Protein AF-K0Q3I9-F1 (afdb_monomer_lite)

InterPro domains:
  IPR005180 Domain of unknown function DUF302 [PF03625] (5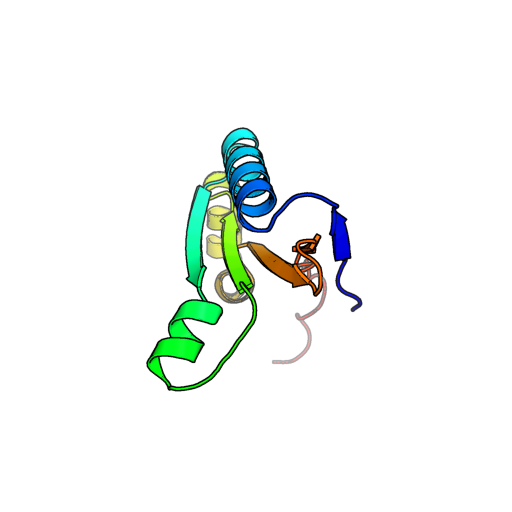-87)
  IPR005180 Domain of unknown function DUF302 [cd14797] (4-88)
  IPR035923 TT1751-like domain superfamily [G3DSA:3.30.310.70] (3-101)
  IPR035923 TT1751-like domain superfamily [SSF103247] (4-91)

Sequence (106 aa):
MKPIEHRTTHTFDESLEAIKTAILKAGMAIFAEIDHAEAAREHGLSMLQTRVLVYGNPDVGTPVMVETPLAALDLPLRMLVRELPGDRSVCSRSVQETKEKVCSTV

Secondary structure (DSSP, 8-state):
---EEEEESS-HHHHHHHHHHHHHHTT-EEEEEEEHHHHHHHTT----SEEEEEEE-HHHHHHHHHH-GGGGGTPSEEEEEEEETTTEEEEEE----------S--

pLDDT: mean 82.15, std 19.62, range [27.55, 97.62]

Foldseek 3Di:
DDWDKDKDLAFLVVVVVVVVVVCVVVVKDFPDKDFPQVVQVVVVHHDFTKIKTAMGHCVPQVVVCVVPVCVVVQDDWIWMWGDDPPRIIMITTDPGDPPPDDPDDD

Radius of gyration: 16.06 Å; chains: 1; bounding box: 46×28×39 Å

Organism: NCBI:txid1211777

Structure (mmCIF, N/CA/C/O backbone):
data_AF-K0Q3I9-F1
#
_entry.id   AF-K0Q3I9-F1
#
loop_
_atom_site.group_PDB
_atom_site.id
_atom_site.type_symbol
_atom_site.label_atom_id
_atom_site.label_alt_id
_atom_site.label_comp_id
_atom_site.label_asym_id
_atom_site.label_entity_id
_atom_site.label_seq_id
_atom_site.pdbx_PDB_ins_code
_atom_site.Cartn_x
_atom_site.Cartn_y
_atom_site.Cartn_z
_atom_site.occupancy
_atom_site.B_iso_or_equiv
_atom_site.auth_seq_id
_atom_site.auth_comp_id
_atom_site.auth_asym_id
_atom_site.auth_atom_id
_atom_site.pdbx_PDB_model_num
ATOM 1 N N . MET A 1 1 ? -14.206 13.782 -5.751 1.00 49.34 1 MET A N 1
ATOM 2 C CA . MET A 1 1 ? -13.068 14.236 -4.920 1.00 49.34 1 MET A CA 1
ATOM 3 C C . MET A 1 1 ? -11.775 13.980 -5.696 1.00 49.34 1 MET A C 1
ATOM 5 O O . MET A 1 1 ? -11.711 12.964 -6.378 1.00 49.34 1 MET A O 1
ATOM 9 N N . LYS A 1 2 ? -10.799 14.899 -5.695 1.00 55.84 2 LYS A N 1
ATOM 10 C CA . LYS A 1 2 ? -9.557 14.751 -6.481 1.00 55.84 2 LYS A CA 1
ATOM 11 C C . LYS A 1 2 ? -8.518 13.983 -5.647 1.00 55.84 2 LYS A C 1
ATOM 13 O O . LYS A 1 2 ? -8.286 14.396 -4.512 1.00 55.84 2 LYS A O 1
ATOM 18 N N . PRO A 1 3 ? -7.904 12.903 -6.162 1.00 66.31 3 PRO A N 1
ATOM 19 C CA . PRO A 1 3 ? -6.816 12.232 -5.461 1.00 66.31 3 PRO A CA 1
ATOM 20 C C . PRO A 1 3 ? -5.679 13.219 -5.185 1.00 66.31 3 PRO A C 1
ATOM 22 O O . PRO A 1 3 ? -5.357 14.053 -6.037 1.00 66.31 3 PRO A O 1
ATOM 25 N N . ILE A 1 4 ? -5.062 13.121 -4.007 1.00 76.00 4 ILE A N 1
ATOM 26 C CA . ILE A 1 4 ? -3.807 13.826 -3.742 1.00 76.00 4 ILE A CA 1
ATOM 27 C C . ILE A 1 4 ? -2.697 12.970 -4.345 1.00 76.00 4 ILE A C 1
ATOM 29 O O . ILE A 1 4 ? -2.345 11.934 -3.782 1.00 76.00 4 ILE A O 1
ATOM 33 N N . GLU A 1 5 ? -2.178 13.397 -5.494 1.00 81.38 5 GLU A N 1
ATOM 34 C CA . GLU A 1 5 ? -1.018 12.781 -6.137 1.00 81.38 5 GLU A CA 1
ATOM 35 C C . GLU A 1 5 ? 0.268 13.481 -5.688 1.00 81.38 5 GLU A C 1
ATOM 37 O O . GLU A 1 5 ? 0.398 14.701 -5.803 1.00 81.38 5 GLU A O 1
ATOM 42 N N . HIS A 1 6 ? 1.246 12.703 -5.235 1.00 81.44 6 HIS A N 1
ATOM 43 C CA . HIS A 1 6 ? 2.610 13.160 -5.010 1.00 81.44 6 HIS A CA 1
ATOM 44 C C . HIS A 1 6 ? 3.534 12.494 -6.031 1.00 81.44 6 HIS A C 1
ATOM 46 O O . HIS A 1 6 ? 3.619 11.266 -6.090 1.00 81.44 6 HIS A O 1
ATOM 52 N N . ARG A 1 7 ? 4.202 13.300 -6.862 1.00 83.88 7 ARG A N 1
ATOM 53 C CA . ARG A 1 7 ? 5.149 12.813 -7.874 1.00 83.88 7 ARG A CA 1
ATOM 54 C C . ARG A 1 7 ? 6.561 12.859 -7.322 1.00 83.88 7 ARG A C 1
ATOM 56 O O . ARG A 1 7 ? 6.948 13.861 -6.729 1.00 83.88 7 ARG A O 1
ATOM 63 N N . THR A 1 8 ? 7.329 11.817 -7.591 1.00 79.88 8 THR A N 1
ATOM 64 C CA . THR A 1 8 ? 8.698 11.659 -7.102 1.00 79.88 8 THR A CA 1
ATOM 65 C C . THR A 1 8 ? 9.625 11.247 -8.256 1.00 79.88 8 THR A C 1
ATOM 67 O O . THR A 1 8 ? 9.167 10.815 -9.318 1.00 79.88 8 THR A O 1
ATOM 70 N N . THR A 1 9 ? 10.926 11.493 -8.091 1.00 83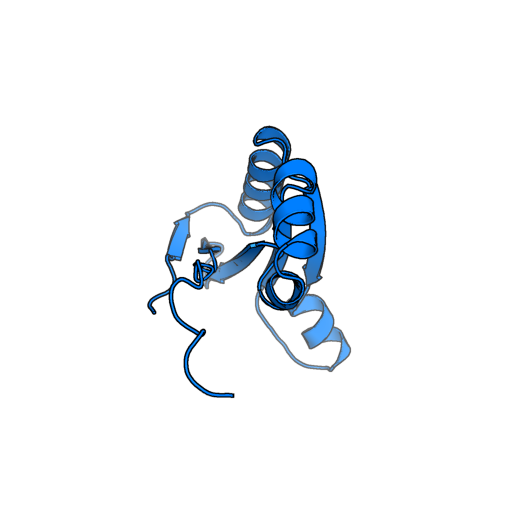.06 9 THR A N 1
ATOM 71 C CA . THR A 1 9 ? 11.992 11.035 -9.000 1.00 83.06 9 THR A CA 1
ATOM 72 C C . THR A 1 9 ? 12.585 9.691 -8.586 1.00 83.06 9 THR A C 1
ATOM 74 O O . THR A 1 9 ? 13.438 9.180 -9.297 1.00 83.06 9 THR A O 1
ATOM 77 N N . HIS A 1 10 ? 12.166 9.149 -7.443 1.00 81.31 10 HIS A N 1
ATOM 78 C CA . HIS A 1 10 ? 12.526 7.808 -7.002 1.00 81.31 10 HIS A CA 1
ATOM 79 C C . HIS A 1 10 ? 11.937 6.752 -7.929 1.00 81.31 10 HIS A C 1
ATOM 81 O O . HIS A 1 10 ? 10.843 6.936 -8.483 1.00 81.31 10 HIS A O 1
ATOM 87 N N . THR A 1 11 ? 12.637 5.625 -8.019 1.00 90.00 11 THR A N 1
ATOM 88 C CA . THR A 1 11 ? 12.120 4.441 -8.705 1.00 90.00 11 THR A CA 1
ATOM 89 C C . THR A 1 11 ? 10.885 3.908 -7.978 1.00 90.00 11 THR A C 1
ATOM 91 O O . THR A 1 11 ? 10.566 4.302 -6.845 1.00 90.00 11 THR A O 1
ATOM 94 N N . PHE A 1 12 ? 10.155 3.008 -8.633 1.00 89.94 12 PHE A N 1
ATOM 95 C CA . PHE A 1 12 ? 8.999 2.359 -8.027 1.00 89.94 12 PHE A CA 1
ATOM 96 C C . PHE A 1 12 ? 9.361 1.658 -6.707 1.00 89.94 12 PHE A C 1
ATOM 98 O O . PHE A 1 12 ? 8.731 1.937 -5.686 1.00 89.94 12 PHE A O 1
ATOM 105 N N . ASP A 1 13 ? 10.410 0.831 -6.709 1.00 91.12 13 ASP A N 1
ATOM 106 C CA . ASP A 1 13 ? 10.828 0.047 -5.540 1.00 91.12 13 ASP A CA 1
ATOM 107 C C . ASP A 1 13 ? 11.307 0.937 -4.386 1.00 91.12 13 ASP A C 1
ATOM 109 O O . ASP A 1 13 ? 10.898 0.746 -3.241 1.00 91.12 13 ASP A O 1
ATOM 113 N N . GLU A 1 14 ? 12.099 1.974 -4.682 1.00 89.88 14 GLU A N 1
ATOM 114 C CA . GLU A 1 14 ? 12.528 2.959 -3.679 1.00 89.88 14 GLU A CA 1
ATOM 115 C C . GLU A 1 14 ? 11.330 3.642 -3.015 1.00 89.88 14 GLU A C 1
ATOM 117 O O . GLU A 1 14 ? 11.280 3.808 -1.794 1.00 89.88 14 GLU A O 1
ATOM 122 N N . SER A 1 15 ? 10.346 4.031 -3.827 1.00 89.94 15 SER A N 1
ATOM 123 C CA . SER A 1 15 ? 9.144 4.711 -3.347 1.00 89.94 15 SER A CA 1
ATOM 124 C C . SER A 1 15 ? 8.291 3.782 -2.491 1.00 89.94 15 SER A C 1
ATOM 126 O O . SER A 1 15 ? 7.814 4.184 -1.429 1.00 89.94 15 SER A O 1
ATOM 128 N N . LEU A 1 16 ? 8.119 2.536 -2.934 1.00 91.69 16 LEU A N 1
ATOM 129 C CA . LEU A 1 16 ? 7.345 1.522 -2.234 1.00 91.69 16 LEU A CA 1
ATOM 130 C C . LEU A 1 16 ? 7.936 1.237 -0.848 1.00 91.69 16 LEU A C 1
ATOM 132 O O . LEU A 1 16 ? 7.220 1.304 0.153 1.00 91.69 16 LEU A O 1
ATOM 136 N N . GLU A 1 17 ? 9.245 1.003 -0.771 1.00 93.25 17 GLU A N 1
ATOM 137 C CA . GLU A 1 17 ? 9.932 0.716 0.489 1.00 93.25 17 GLU A CA 1
ATOM 138 C C . GLU A 1 17 ? 9.978 1.932 1.426 1.00 93.25 17 GLU A C 1
ATOM 140 O O . GLU A 1 17 ? 9.754 1.798 2.637 1.00 93.25 17 GLU A O 1
ATOM 145 N N . ALA A 1 18 ? 10.171 3.142 0.888 1.00 89.62 18 ALA A N 1
ATOM 146 C CA . ALA A 1 18 ? 10.099 4.373 1.674 1.00 89.62 18 ALA A CA 1
ATOM 147 C C . ALA A 1 18 ? 8.713 4.558 2.316 1.00 89.62 18 ALA A C 1
ATOM 149 O O . ALA A 1 18 ? 8.609 4.920 3.491 1.00 89.62 18 ALA A O 1
ATOM 150 N N . ILE A 1 19 ? 7.643 4.265 1.573 1.00 91.00 19 ILE A N 1
ATOM 151 C CA . ILE A 1 19 ? 6.263 4.371 2.057 1.00 91.00 19 ILE A CA 1
ATOM 152 C C . ILE A 1 19 ? 5.959 3.317 3.110 1.00 91.00 19 ILE A C 1
ATOM 154 O O . ILE A 1 19 ? 5.427 3.665 4.164 1.00 91.00 19 ILE A O 1
ATOM 158 N N . LYS A 1 20 ? 6.310 2.048 2.869 1.00 93.75 20 LYS A N 1
ATOM 159 C CA . LYS A 1 20 ? 6.131 0.980 3.865 1.00 93.75 20 LYS A CA 1
ATOM 160 C C . LYS A 1 20 ? 6.837 1.336 5.166 1.00 93.75 20 LYS A C 1
ATOM 162 O O . LYS A 1 20 ? 6.238 1.279 6.237 1.00 93.75 20 LYS A O 1
ATOM 167 N N . THR A 1 21 ? 8.080 1.801 5.059 1.00 92.25 21 THR A N 1
ATOM 168 C CA . THR A 1 21 ? 8.868 2.259 6.204 1.00 92.25 21 THR A CA 1
ATOM 169 C C . THR A 1 21 ? 8.182 3.413 6.934 1.00 92.25 21 THR A C 1
ATOM 171 O O . THR A 1 21 ? 8.117 3.406 8.162 1.00 92.25 21 THR A O 1
ATOM 174 N N . ALA A 1 22 ? 7.653 4.402 6.209 1.00 90.25 22 ALA A N 1
ATOM 175 C CA . ALA A 1 22 ? 6.945 5.532 6.805 1.00 90.25 22 ALA A CA 1
ATOM 176 C C . ALA A 1 22 ? 5.655 5.102 7.526 1.00 90.25 22 ALA A C 1
ATOM 178 O O . ALA A 1 22 ? 5.390 5.589 8.624 1.00 90.25 22 ALA A O 1
ATOM 179 N N . ILE A 1 23 ? 4.886 4.170 6.951 1.00 89.75 23 ILE A N 1
ATOM 180 C CA . ILE A 1 23 ? 3.671 3.609 7.563 1.00 89.75 23 ILE A CA 1
ATOM 181 C C . ILE A 1 23 ? 4.015 2.900 8.877 1.00 89.75 23 ILE A C 1
ATOM 183 O O . ILE A 1 23 ? 3.419 3.203 9.910 1.00 89.75 23 ILE A O 1
ATOM 187 N N . LEU A 1 24 ? 5.014 2.013 8.857 1.00 92.25 24 LEU A N 1
ATOM 188 C CA . LEU A 1 24 ? 5.436 1.258 10.039 1.00 92.25 24 LEU A CA 1
ATOM 189 C C . LEU A 1 24 ? 5.996 2.179 11.135 1.00 92.25 24 LEU A C 1
ATOM 191 O O . LEU A 1 24 ? 5.650 2.033 12.305 1.00 92.25 24 LEU A O 1
ATOM 195 N N . LYS A 1 25 ? 6.806 3.182 10.768 1.00 92.25 25 LYS A N 1
ATOM 196 C CA . LYS A 1 25 ? 7.329 4.189 11.712 1.00 92.25 25 LYS A CA 1
ATOM 197 C C . LYS A 1 25 ? 6.235 5.050 12.340 1.00 92.25 25 LYS A C 1
ATOM 199 O O . LYS A 1 25 ? 6.414 5.527 13.455 1.00 92.25 25 LYS A O 1
ATOM 204 N N . ALA A 1 26 ? 5.117 5.243 11.646 1.00 89.94 26 ALA A N 1
ATOM 205 C CA . ALA A 1 26 ? 3.950 5.938 12.177 1.00 89.94 26 ALA A CA 1
ATOM 206 C C . ALA A 1 26 ? 3.091 5.059 13.113 1.00 89.94 26 ALA A C 1
ATOM 208 O O . ALA A 1 26 ? 2.012 5.489 13.518 1.00 89.94 26 ALA A O 1
ATOM 209 N N . GLY A 1 27 ? 3.538 3.841 13.450 1.00 90.50 27 GLY A N 1
ATOM 210 C CA . GLY A 1 27 ? 2.819 2.924 14.338 1.00 90.50 27 GLY A CA 1
ATOM 211 C C . GLY A 1 27 ? 1.582 2.294 13.697 1.00 90.50 27 GLY A C 1
ATOM 212 O O . GLY A 1 27 ? 0.679 1.855 14.402 1.00 90.50 27 GLY A O 1
ATOM 213 N N . MET A 1 28 ? 1.505 2.281 12.365 1.00 93.00 28 MET A N 1
ATOM 214 C CA . MET A 1 28 ? 0.418 1.645 11.622 1.00 93.00 28 MET A CA 1
ATOM 215 C C . MET A 1 28 ? 0.847 0.268 11.112 1.00 93.00 28 MET A C 1
ATOM 217 O O . MET A 1 28 ? 2.012 0.040 10.788 1.00 93.00 28 MET A O 1
ATOM 221 N N . ALA A 1 29 ? -0.118 -0.638 10.986 1.00 93.81 29 ALA A N 1
ATOM 222 C CA . ALA A 1 29 ? 0.060 -1.943 10.371 1.00 93.81 29 ALA A CA 1
ATOM 223 C C . ALA A 1 29 ? -0.239 -1.884 8.869 1.00 93.81 29 ALA A C 1
ATOM 225 O O . ALA A 1 29 ? -1.153 -1.179 8.438 1.00 93.81 29 ALA A O 1
ATOM 226 N N . ILE A 1 30 ? 0.498 -2.665 8.079 1.00 95.25 30 ILE A N 1
ATOM 227 C CA . ILE A 1 30 ? 0.167 -2.960 6.681 1.00 95.25 30 ILE A CA 1
ATOM 228 C C . ILE A 1 30 ? -0.590 -4.289 6.682 1.00 95.25 30 ILE A C 1
ATOM 230 O O . ILE A 1 30 ? -0.031 -5.317 7.050 1.00 95.25 30 ILE A O 1
ATOM 234 N N . PHE A 1 31 ? -1.865 -4.256 6.309 1.00 94.50 31 PHE A N 1
ATOM 235 C CA . PHE A 1 31 ? -2.745 -5.426 6.297 1.00 94.50 31 PHE A CA 1
ATOM 236 C C . PHE A 1 31 ? -2.623 -6.230 5.011 1.00 94.50 31 PHE A C 1
ATOM 238 O O . PHE A 1 31 ? -2.695 -7.454 5.034 1.00 94.50 31 PHE A O 1
ATOM 245 N N . ALA A 1 32 ? -2.473 -5.535 3.886 1.00 95.81 32 ALA A N 1
ATOM 246 C CA . ALA A 1 32 ? -2.347 -6.169 2.590 1.00 95.81 32 ALA A CA 1
ATOM 247 C C . ALA A 1 32 ? -1.547 -5.297 1.635 1.00 95.81 32 ALA A C 1
ATOM 249 O O . ALA A 1 32 ? -1.517 -4.067 1.730 1.00 95.81 32 ALA A O 1
ATOM 250 N N . GLU A 1 33 ? -0.940 -5.965 0.674 1.00 96.69 33 GLU A N 1
ATOM 251 C CA . GLU A 1 33 ? -0.250 -5.347 -0.433 1.00 96.69 33 GLU A CA 1
ATOM 252 C C . GLU A 1 33 ? -0.714 -6.046 -1.710 1.00 96.69 33 GLU A C 1
ATOM 254 O O . GLU A 1 33 ? -0.530 -7.249 -1.871 1.00 96.69 33 GLU A O 1
ATOM 259 N N . ILE A 1 34 ? -1.397 -5.298 -2.573 1.00 97.00 34 ILE A N 1
ATOM 260 C CA . ILE A 1 34 ? -2.074 -5.820 -3.761 1.00 97.00 34 ILE A CA 1
ATOM 261 C C . ILE A 1 34 ? -1.257 -5.431 -4.983 1.00 97.00 34 ILE A C 1
ATOM 263 O O . ILE A 1 34 ? -1.135 -4.242 -5.282 1.00 97.00 34 ILE A O 1
ATOM 267 N N . ASP A 1 35 ? -0.721 -6.420 -5.691 1.00 97.00 35 ASP A N 1
ATOM 268 C CA . ASP A 1 35 ? 0.051 -6.219 -6.913 1.00 97.00 35 ASP A CA 1
ATOM 269 C C . ASP A 1 35 ? -0.846 -6.318 -8.154 1.00 97.00 35 ASP A C 1
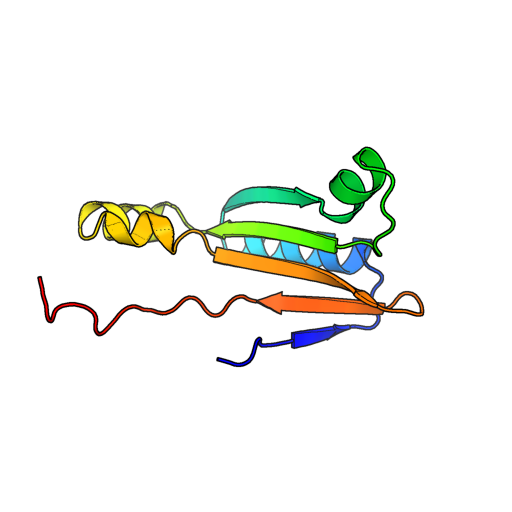ATOM 271 O O . ASP A 1 35 ? -1.241 -7.398 -8.594 1.00 97.00 35 ASP A O 1
ATOM 275 N N . HIS A 1 36 ? -1.201 -5.165 -8.719 1.00 97.06 36 HIS A N 1
ATOM 276 C CA . HIS A 1 36 ? -2.030 -5.128 -9.920 1.00 97.06 36 HIS A CA 1
ATOM 277 C C . HIS A 1 36 ? -1.240 -5.471 -11.186 1.00 97.06 36 HIS A C 1
ATOM 279 O O . HIS A 1 36 ? -1.832 -5.975 -12.141 1.00 97.06 36 HIS A O 1
ATOM 285 N N . ALA A 1 37 ? 0.071 -5.213 -11.208 1.00 96.12 37 ALA A N 1
ATOM 286 C CA . ALA A 1 37 ? 0.909 -5.534 -12.358 1.00 96.12 37 ALA A CA 1
ATOM 287 C C . ALA A 1 37 ? 1.111 -7.049 -12.479 1.00 96.12 37 ALA A C 1
ATOM 289 O O . ALA A 1 37 ? 1.017 -7.604 -13.575 1.00 96.12 37 ALA A O 1
ATOM 290 N N . GLU A 1 38 ? 1.311 -7.736 -11.356 1.00 96.50 38 GLU A N 1
ATOM 291 C CA . GLU A 1 38 ? 1.342 -9.193 -11.297 1.00 96.50 38 GLU A CA 1
ATOM 292 C C . GLU A 1 38 ? 0.014 -9.805 -11.748 1.00 96.50 38 GLU A C 1
ATOM 294 O O . GLU A 1 38 ? 0.012 -10.581 -12.704 1.00 96.50 38 GLU A O 1
ATOM 299 N N . ALA A 1 39 ? -1.108 -9.374 -11.161 1.00 96.75 39 ALA A N 1
ATOM 300 C CA . ALA A 1 39 ? -2.433 -9.868 -11.532 1.00 96.75 39 ALA A CA 1
ATOM 301 C C . ALA A 1 39 ? -2.743 -9.660 -13.027 1.00 96.75 39 ALA A C 1
ATOM 303 O O . ALA A 1 39 ? -3.346 -10.521 -13.669 1.00 96.75 39 ALA A O 1
ATOM 304 N N . ALA A 1 40 ? -2.308 -8.537 -13.610 1.00 96.94 40 ALA A N 1
ATOM 305 C CA . ALA A 1 40 ? -2.432 -8.296 -15.044 1.00 96.94 40 ALA A CA 1
ATOM 306 C C . ALA A 1 40 ? -1.631 -9.322 -15.865 1.00 96.94 40 ALA A C 1
ATOM 308 O O . ALA A 1 40 ? -2.189 -9.921 -16.787 1.00 96.94 40 ALA A O 1
ATOM 309 N N . ARG A 1 41 ? -0.360 -9.575 -15.508 1.00 97.00 41 ARG A N 1
ATOM 310 C CA . ARG A 1 41 ? 0.491 -10.557 -16.210 1.00 97.00 41 ARG A CA 1
ATOM 311 C C . ARG A 1 41 ? -0.101 -11.961 -16.176 1.00 97.00 41 ARG A C 1
ATOM 313 O O . ARG A 1 41 ? -0.080 -12.640 -17.199 1.00 97.00 41 ARG A O 1
ATOM 320 N N . GLU A 1 42 ? -0.657 -12.376 -15.040 1.00 97.25 42 GLU A N 1
ATOM 321 C CA . GLU A 1 42 ? -1.312 -13.685 -14.888 1.00 97.25 42 GLU A CA 1
ATOM 322 C C . GLU A 1 42 ? -2.495 -13.873 -15.849 1.00 97.25 42 GLU A C 1
ATOM 324 O O . GLU A 1 42 ? -2.804 -14.994 -16.247 1.00 97.25 42 GLU A O 1
ATOM 329 N N . HIS A 1 43 ? -3.115 -12.773 -16.280 1.00 97.62 43 HIS A N 1
ATOM 330 C CA . HIS A 1 43 ? -4.244 -12.759 -17.210 1.00 97.62 43 HIS A CA 1
ATOM 331 C C . HIS A 1 43 ? -3.844 -12.355 -18.640 1.00 97.62 43 HIS A C 1
ATOM 333 O O . HIS A 1 43 ? -4.705 -12.025 -19.455 1.00 97.62 43 HIS A O 1
ATOM 339 N N . GLY A 1 44 ? -2.545 -12.365 -18.966 1.00 97.12 44 GLY A N 1
ATOM 340 C CA . GLY A 1 44 ? -2.043 -12.013 -20.299 1.00 97.12 44 GLY A CA 1
ATOM 341 C C . GLY A 1 44 ? -2.171 -10.526 -20.647 1.00 97.12 44 GLY A C 1
ATOM 342 O O . GLY A 1 44 ? -2.101 -10.157 -21.818 1.00 97.12 44 GLY A O 1
ATOM 343 N N . LEU A 1 45 ? -2.367 -9.669 -19.645 1.00 97.25 45 LEU A N 1
ATOM 344 C CA . LEU A 1 45 ? -2.426 -8.218 -19.782 1.00 97.25 45 LEU A CA 1
ATOM 345 C C . LEU A 1 45 ? -1.091 -7.591 -19.356 1.00 97.25 45 LEU A C 1
ATOM 347 O O . LEU A 1 45 ? -0.337 -8.149 -18.560 1.00 97.25 45 LEU A O 1
ATOM 351 N N . SER A 1 46 ? -0.801 -6.397 -19.870 1.00 93.38 46 SER A N 1
ATOM 352 C CA . SER A 1 46 ? 0.391 -5.626 -19.504 1.00 93.38 46 SER A CA 1
ATOM 353 C C . SER A 1 46 ? 0.009 -4.362 -18.744 1.00 93.38 46 SER A C 1
ATOM 355 O O . SER A 1 46 ? -0.832 -3.590 -19.206 1.00 93.38 46 SER A O 1
ATOM 357 N N . MET A 1 47 ? 0.679 -4.111 -17.624 1.00 93.56 47 MET A N 1
ATOM 358 C CA . MET A 1 47 ? 0.526 -2.900 -16.823 1.00 93.56 47 MET A CA 1
ATOM 359 C C . MET A 1 47 ? 1.895 -2.496 -16.263 1.00 93.56 47 MET A C 1
ATOM 361 O O . MET A 1 47 ? 2.699 -3.368 -15.942 1.00 93.56 47 MET A O 1
ATOM 365 N N . LEU A 1 48 ? 2.165 -1.189 -16.160 1.00 94.25 48 LEU A N 1
ATOM 366 C CA . LEU A 1 48 ? 3.331 -0.688 -15.418 1.00 94.25 48 LEU A CA 1
ATOM 367 C C . LEU A 1 48 ? 3.206 -1.033 -13.931 1.00 94.25 48 LEU A C 1
ATOM 369 O O . LEU A 1 48 ? 2.087 -1.235 -13.442 1.00 94.25 48 LEU A O 1
ATOM 373 N N . GLN A 1 49 ? 4.328 -1.031 -13.205 1.00 95.44 49 GLN A N 1
ATOM 374 C CA . GLN A 1 49 ? 4.345 -1.400 -11.790 1.00 95.44 49 GLN A CA 1
ATOM 375 C C . GLN A 1 49 ? 3.308 -0.591 -11.008 1.00 95.44 49 GLN A C 1
ATOM 377 O O . GLN A 1 49 ? 3.335 0.641 -10.990 1.00 95.44 49 GLN A O 1
ATOM 382 N N . THR A 1 50 ? 2.335 -1.284 -10.419 1.00 95.69 50 THR A N 1
ATOM 383 C CA . THR A 1 50 ? 1.189 -0.662 -9.754 1.00 95.69 50 THR A CA 1
ATOM 384 C C . THR A 1 50 ? 0.765 -1.512 -8.573 1.00 95.69 50 THR A C 1
ATOM 386 O O . THR A 1 50 ? 0.348 -2.657 -8.739 1.00 95.69 50 THR A O 1
ATOM 389 N N .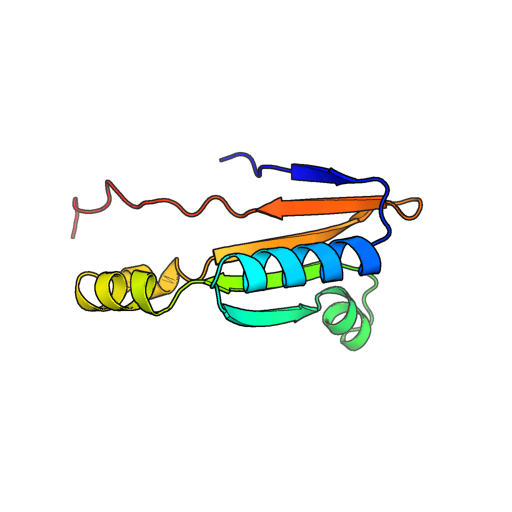 ARG A 1 51 ? 0.837 -0.934 -7.375 1.00 95.81 51 ARG A N 1
ATOM 390 C CA . ARG A 1 51 ? 0.637 -1.653 -6.119 1.00 95.81 51 ARG A CA 1
ATOM 391 C C . ARG A 1 51 ? -0.186 -0.819 -5.150 1.00 95.81 51 ARG A C 1
ATOM 393 O O . ARG A 1 51 ? 0.005 0.394 -5.036 1.00 95.81 51 ARG A O 1
ATOM 400 N N . VAL A 1 52 ? -1.131 -1.458 -4.470 1.00 95.69 52 VAL A N 1
ATOM 401 C CA . VAL A 1 52 ? -1.961 -0.820 -3.444 1.00 95.69 52 VAL A CA 1
ATOM 402 C C . VAL A 1 52 ? -1.571 -1.364 -2.082 1.00 95.69 52 VAL A C 1
ATOM 404 O O . VAL A 1 52 ? -1.660 -2.562 -1.833 1.00 95.69 52 VAL A O 1
ATOM 407 N N . LEU A 1 53 ? -1.180 -0.465 -1.186 1.00 94.81 53 LEU A N 1
ATOM 408 C CA . LEU A 1 53 ? -0.973 -0.761 0.224 1.00 94.81 53 LEU A CA 1
ATOM 409 C C . LEU A 1 53 ? -2.269 -0.499 0.983 1.00 94.81 53 LEU A C 1
ATOM 411 O O . LEU A 1 53 ? -2.800 0.615 0.947 1.00 94.81 53 LEU A O 1
ATOM 415 N N . VAL A 1 54 ? -2.753 -1.518 1.685 1.00 94.75 54 VAL A N 1
ATOM 416 C CA . VAL A 1 54 ? -3.869 -1.433 2.627 1.00 94.75 54 VAL A CA 1
ATOM 417 C C . VAL A 1 54 ? -3.280 -1.417 4.028 1.00 94.75 54 VAL A C 1
ATOM 419 O O . VAL A 1 54 ? -2.596 -2.358 4.426 1.00 94.75 54 VAL A O 1
ATOM 422 N N . TYR A 1 55 ? -3.508 -0.343 4.773 1.00 94.25 55 TYR A N 1
ATOM 423 C CA . TYR A 1 55 ? -2.854 -0.113 6.058 1.00 94.25 55 TYR A CA 1
ATOM 424 C C . TYR A 1 55 ? -3.767 0.633 7.033 1.00 94.25 55 TYR A C 1
ATOM 426 O O . TYR A 1 55 ? -4.770 1.229 6.648 1.00 94.25 55 TYR A O 1
ATOM 434 N N . GLY A 1 56 ? -3.440 0.612 8.319 1.00 92.88 56 GLY A N 1
ATOM 435 C CA . GLY A 1 56 ? -4.199 1.336 9.334 1.00 92.88 56 GLY A CA 1
ATOM 436 C C . GLY A 1 56 ? -3.704 1.058 10.744 1.00 92.88 56 GLY A C 1
ATOM 437 O O . GLY A 1 56 ? -2.766 0.291 10.943 1.00 92.88 56 GLY A O 1
ATOM 438 N N . ASN A 1 57 ? -4.336 1.689 11.729 1.00 92.31 57 ASN A N 1
ATOM 439 C CA . ASN A 1 57 ? -4.053 1.441 13.137 1.00 92.31 57 ASN A CA 1
ATOM 440 C C . ASN A 1 57 ? -5.259 0.723 13.776 1.00 92.31 57 ASN A C 1
ATOM 442 O O . ASN A 1 57 ? -6.321 1.344 13.872 1.00 92.31 57 ASN A O 1
ATOM 446 N N . PRO A 1 58 ? -5.133 -0.551 14.196 1.00 89.44 58 PRO A N 1
ATOM 447 C CA . PRO A 1 58 ? -6.235 -1.286 14.812 1.00 89.44 58 PRO A CA 1
ATOM 448 C C . PRO A 1 58 ? -6.677 -0.694 16.157 1.00 89.44 58 PRO A C 1
ATOM 450 O O . PRO A 1 58 ? -7.871 -0.748 16.448 1.00 89.44 58 PRO A O 1
ATOM 453 N N . ASP A 1 59 ? -5.777 -0.072 16.924 1.00 90.81 59 ASP A N 1
ATOM 454 C CA . ASP A 1 59 ? -6.096 0.550 18.219 1.00 90.81 59 ASP A CA 1
ATOM 455 C C . ASP A 1 59 ? -7.032 1.754 18.055 1.00 90.81 59 ASP A C 1
ATOM 457 O O . ASP A 1 59 ? -7.824 2.064 18.941 1.00 90.81 59 ASP A O 1
ATOM 461 N N . VAL A 1 60 ? -6.967 2.420 16.897 1.00 87.62 60 VAL A N 1
ATOM 462 C CA . VAL A 1 60 ? -7.828 3.564 16.560 1.00 87.62 60 VAL A CA 1
ATOM 463 C C . VAL A 1 60 ? -9.044 3.125 15.742 1.00 87.62 60 VAL A C 1
ATOM 465 O O . VAL A 1 60 ? -10.149 3.608 15.964 1.00 87.62 60 VAL A O 1
ATOM 468 N N . GLY A 1 61 ? -8.859 2.213 14.786 1.00 86.62 61 GLY A N 1
ATOM 469 C CA . GLY A 1 61 ? -9.905 1.816 13.843 1.00 86.62 61 GLY A CA 1
ATOM 470 C C . GLY A 1 61 ? -10.938 0.854 14.427 1.00 86.62 61 GLY A C 1
ATOM 471 O O . GLY A 1 61 ? -12.122 0.981 14.125 1.00 86.62 61 GLY A O 1
ATOM 472 N N . THR A 1 62 ? -10.524 -0.088 15.278 1.00 89.88 62 THR A N 1
ATOM 473 C CA . THR A 1 62 ? -11.431 -1.117 15.816 1.00 89.88 62 THR A CA 1
ATOM 474 C C . THR A 1 62 ? -12.529 -0.526 16.703 1.00 89.88 62 THR A C 1
ATOM 476 O O . THR A 1 62 ? -13.683 -0.896 16.498 1.00 89.88 62 THR A O 1
ATOM 479 N N . PRO A 1 63 ? -12.251 0.421 17.626 1.00 93.56 63 PRO A N 1
ATOM 480 C CA . PRO A 1 63 ? -13.312 1.069 18.401 1.00 93.56 63 PRO A CA 1
ATOM 481 C C . PRO A 1 63 ? -14.363 1.747 17.513 1.00 93.56 63 PRO A C 1
ATOM 483 O O . PRO A 1 63 ? -15.558 1.574 17.736 1.00 93.56 63 PRO A O 1
ATOM 486 N N . VAL A 1 64 ? -13.929 2.419 16.439 1.00 90.19 64 VAL A N 1
ATOM 487 C CA . VAL A 1 64 ? -14.836 3.044 15.461 1.00 90.19 64 VAL A CA 1
ATOM 488 C C . VAL A 1 64 ? -15.709 1.997 14.767 1.00 90.19 64 VAL A C 1
ATOM 490 O O . VAL A 1 64 ? -16.899 2.226 14.584 1.00 90.19 64 VAL A O 1
ATOM 493 N N . MET A 1 65 ? -15.154 0.836 14.407 1.00 92.38 65 MET A N 1
ATOM 494 C CA . MET A 1 65 ? -15.931 -0.266 13.823 1.00 92.38 65 MET A CA 1
ATOM 495 C C . MET A 1 65 ? -16.893 -0.910 14.830 1.00 92.38 65 MET A C 1
ATOM 497 O O . MET A 1 65 ? -17.954 -1.378 14.436 1.00 92.38 65 MET A O 1
ATOM 501 N N . VAL A 1 66 ? -16.557 -0.946 16.121 1.00 94.25 66 VAL A N 1
ATOM 502 C CA . VAL A 1 66 ? -17.468 -1.452 17.161 1.00 94.25 66 VAL A CA 1
ATOM 503 C C . VAL A 1 66 ? -18.668 -0.518 17.325 1.00 94.25 66 VAL A C 1
ATOM 505 O O . VAL A 1 66 ? -19.801 -0.989 17.390 1.00 94.25 66 VAL A O 1
ATOM 508 N N . GLU A 1 67 ? -18.437 0.796 17.352 1.00 93.94 67 GLU A N 1
ATOM 509 C CA . GLU A 1 67 ? -19.506 1.798 17.450 1.00 93.94 67 GLU A CA 1
ATOM 510 C C . GLU A 1 67 ? -20.306 1.926 16.146 1.00 93.94 67 GLU A C 1
ATOM 512 O O . GLU A 1 67 ? -21.527 2.072 16.163 1.00 93.94 67 GLU A O 1
ATOM 517 N N . THR A 1 68 ? -19.622 1.858 15.003 1.00 93.56 68 THR A N 1
ATOM 518 C CA . THR A 1 68 ? -20.194 1.981 13.658 1.00 93.56 68 THR A CA 1
ATOM 519 C C . THR A 1 68 ? -19.672 0.854 12.757 1.00 93.56 68 THR A C 1
ATOM 521 O O . THR A 1 68 ? -18.721 1.058 11.999 1.00 93.56 68 THR A O 1
ATOM 524 N N . PRO A 1 69 ? -20.311 -0.335 12.754 1.00 91.75 69 PRO A N 1
ATOM 525 C CA . PRO A 1 69 ? -19.844 -1.499 11.986 1.00 91.75 69 PRO A CA 1
ATOM 526 C C . PRO A 1 69 ? -19.645 -1.252 10.490 1.00 91.75 69 PRO A C 1
ATOM 528 O O . PRO A 1 69 ? -18.731 -1.804 9.881 1.00 91.75 69 PRO A O 1
ATOM 531 N N . LEU A 1 70 ? -20.452 -0.373 9.890 1.00 92.50 70 LEU A N 1
ATOM 532 C CA . LEU A 1 70 ? -20.328 -0.022 8.473 1.00 92.50 70 LEU A CA 1
ATOM 533 C C . LEU A 1 70 ? -19.025 0.721 8.139 1.00 92.50 70 LEU A C 1
ATOM 535 O O . LEU A 1 70 ? -18.624 0.719 6.977 1.00 92.50 70 LEU A O 1
ATOM 539 N N . ALA A 1 71 ? -18.324 1.286 9.130 1.00 88.25 71 ALA A N 1
ATOM 540 C CA . ALA A 1 71 ? -17.003 1.879 8.931 1.00 88.25 71 ALA A CA 1
ATOM 541 C C . ALA A 1 71 ? -15.971 0.852 8.425 1.00 88.25 71 ALA A C 1
ATOM 543 O O . ALA A 1 71 ? -14.993 1.236 7.787 1.00 88.25 71 ALA A O 1
ATOM 544 N N . ALA A 1 72 ? -16.207 -0.450 8.635 1.00 88.94 72 ALA A N 1
ATOM 545 C CA . ALA A 1 72 ? -15.368 -1.525 8.105 1.00 88.94 72 ALA A CA 1
ATOM 546 C C . ALA A 1 72 ? -15.409 -1.665 6.569 1.00 88.94 72 ALA A C 1
ATOM 548 O O . ALA A 1 72 ? -14.572 -2.363 6.007 1.00 88.94 72 ALA A O 1
ATOM 549 N N . LEU A 1 73 ? -16.361 -1.024 5.876 1.00 89.00 73 LEU A N 1
ATOM 550 C CA . LEU A 1 73 ? -16.365 -0.957 4.406 1.00 89.00 73 LEU A CA 1
ATOM 551 C C . LEU A 1 73 ? -15.412 0.118 3.872 1.00 89.00 73 LEU A C 1
ATOM 553 O O . LEU A 1 73 ? -14.903 0.001 2.757 1.00 89.00 73 LEU A O 1
ATOM 557 N N . ASP A 1 74 ? -15.198 1.175 4.656 1.00 85.94 74 ASP A N 1
ATOM 558 C CA . ASP A 1 74 ? -14.394 2.326 4.255 1.00 85.94 74 ASP A CA 1
ATOM 559 C C . ASP A 1 74 ? -12.945 2.207 4.763 1.00 85.94 74 ASP A C 1
ATOM 561 O O . ASP A 1 74 ? -12.018 2.623 4.065 1.00 85.94 74 ASP A O 1
ATOM 565 N N . LEU A 1 75 ? -12.747 1.608 5.944 1.00 85.25 75 LEU A N 1
ATOM 566 C CA . LEU A 1 75 ? -11.459 1.266 6.560 1.00 85.25 75 LEU A CA 1
ATOM 567 C C . LEU A 1 75 ? -11.015 -0.146 6.131 1.00 85.25 75 LEU A C 1
ATOM 569 O O . LEU A 1 75 ? -11.869 -1.019 6.024 1.00 85.25 75 LEU A O 1
ATOM 573 N N . PRO A 1 76 ? -9.710 -0.432 5.937 1.00 89.25 76 PRO A N 1
ATOM 574 C CA . PRO A 1 76 ? -8.522 0.368 6.265 1.00 89.25 76 PRO A CA 1
ATOM 575 C C . PRO A 1 76 ? -8.125 1.385 5.182 1.00 89.25 76 PRO A C 1
ATOM 577 O O . PRO A 1 76 ? -8.650 1.373 4.069 1.00 89.25 76 PRO A O 1
ATOM 580 N N . LEU A 1 77 ? -7.168 2.266 5.506 1.00 90.56 77 LEU A N 1
ATOM 581 C CA . LEU A 1 77 ? -6.597 3.244 4.571 1.00 90.56 77 LEU A CA 1
ATOM 582 C C . LEU A 1 77 ? -5.935 2.551 3.380 1.00 90.56 77 LEU A C 1
ATOM 584 O O . LEU A 1 77 ? -5.370 1.464 3.494 1.00 90.56 77 LEU A O 1
ATOM 588 N N . ARG A 1 78 ? -5.982 3.221 2.224 1.00 91.44 78 ARG A N 1
ATOM 589 C CA . ARG A 1 78 ? -5.397 2.739 0.970 1.00 91.44 78 ARG A CA 1
ATOM 590 C C . ARG A 1 78 ? -4.451 3.773 0.377 1.00 91.44 78 ARG A C 1
ATOM 592 O O . ARG A 1 78 ? -4.814 4.944 0.224 1.00 91.44 78 ARG A O 1
ATOM 599 N N . MET A 1 79 ? -3.261 3.329 -0.011 1.00 90.06 79 MET A N 1
ATOM 600 C CA . MET A 1 79 ? -2.306 4.121 -0.782 1.00 90.06 79 MET A CA 1
ATOM 601 C C . MET A 1 79 ? -1.936 3.382 -2.060 1.00 90.06 79 MET A C 1
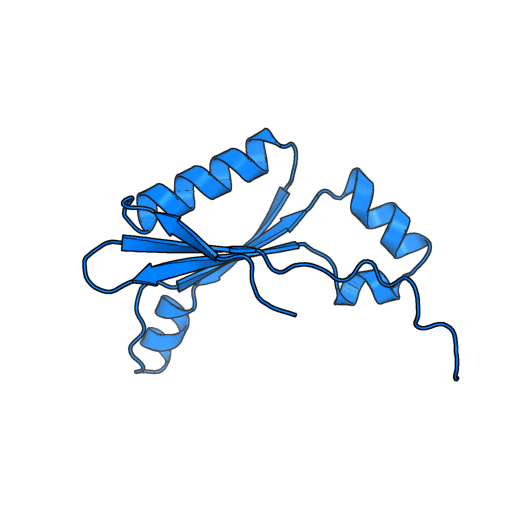ATOM 603 O O . MET A 1 79 ? -1.558 2.217 -2.025 1.00 90.06 79 MET A O 1
ATOM 607 N N . LEU A 1 80 ? -2.050 4.079 -3.184 1.00 92.88 80 LEU A N 1
ATOM 608 C CA . LEU A 1 80 ? -1.624 3.606 -4.489 1.00 92.88 80 LEU A CA 1
ATOM 609 C C . LEU A 1 80 ? -0.200 4.088 -4.750 1.00 92.88 80 LEU A C 1
ATOM 611 O O . LEU A 1 80 ? 0.058 5.292 -4.723 1.00 92.88 80 LEU A O 1
ATOM 615 N N . VAL A 1 81 ? 0.689 3.158 -5.066 1.00 92.62 81 VAL A N 1
ATOM 616 C CA . VAL A 1 81 ? 2.024 3.428 -5.593 1.00 92.62 81 VAL A CA 1
ATOM 617 C C . VAL A 1 81 ? 2.033 2.927 -7.025 1.00 92.62 81 VAL A C 1
ATOM 619 O O . VAL A 1 81 ? 1.670 1.781 -7.284 1.00 92.62 81 VAL A O 1
ATOM 622 N N . ARG A 1 82 ? 2.390 3.787 -7.975 1.00 93.25 82 ARG A N 1
ATOM 623 C CA . ARG A 1 82 ? 2.469 3.396 -9.382 1.00 93.25 82 ARG A CA 1
ATOM 624 C C . ARG A 1 82 ? 3.654 4.028 -10.071 1.00 93.25 82 ARG A C 1
ATOM 626 O O . ARG A 1 82 ? 4.028 5.161 -9.777 1.00 93.25 82 ARG A O 1
ATOM 633 N N . GLU A 1 83 ? 4.186 3.309 -11.029 1.00 92.06 83 GLU A N 1
ATOM 634 C CA . GLU A 1 83 ? 5.201 3.788 -11.939 1.00 92.06 83 GLU A CA 1
ATOM 635 C C . GLU A 1 83 ? 4.591 4.689 -13.026 1.00 92.06 83 GLU A C 1
ATOM 637 O O . GLU A 1 83 ? 3.417 4.596 -13.408 1.00 92.06 83 GLU A O 1
ATOM 642 N N . LEU A 1 84 ? 5.404 5.627 -13.489 1.00 87.69 84 LEU A N 1
ATOM 643 C CA . LEU A 1 84 ? 5.187 6.489 -14.635 1.00 87.69 84 LEU A CA 1
ATOM 644 C C . LEU A 1 84 ? 6.214 6.158 -15.716 1.00 87.69 84 LEU A C 1
ATOM 646 O O . LEU A 1 84 ? 7.310 5.702 -15.401 1.00 87.69 84 LEU A O 1
ATOM 650 N N . PRO A 1 85 ? 5.923 6.506 -16.979 1.00 82.81 85 PRO A N 1
ATOM 651 C CA . PRO A 1 85 ? 6.921 6.444 -18.036 1.00 82.81 85 PRO A CA 1
ATOM 652 C C . PRO A 1 85 ? 8.211 7.198 -17.660 1.00 82.81 85 PRO A C 1
ATOM 654 O O . PRO A 1 85 ? 8.152 8.367 -17.261 1.00 82.81 85 PRO A O 1
ATOM 657 N N . GLY A 1 86 ? 9.359 6.532 -17.825 1.00 76.12 86 GLY A N 1
ATOM 658 C CA . GLY A 1 86 ? 10.693 7.083 -17.558 1.00 76.12 86 GLY A CA 1
ATOM 659 C C . GLY A 1 86 ? 11.183 6.922 -16.114 1.00 76.12 86 GLY A C 1
ATOM 660 O O . GLY A 1 86 ? 11.749 7.876 -15.588 1.00 76.12 86 GLY A O 1
ATOM 661 N N . ASP A 1 87 ? 10.935 5.768 -15.485 1.00 64.06 87 ASP A N 1
ATOM 662 C CA . ASP A 1 87 ? 11.414 5.366 -14.144 1.00 64.06 87 ASP A CA 1
ATOM 663 C C . ASP A 1 87 ? 11.038 6.314 -12.994 1.00 64.06 87 ASP A C 1
ATOM 665 O O . ASP A 1 87 ? 11.718 6.415 -11.974 1.00 64.06 87 ASP A O 1
ATOM 669 N N . ARG A 1 88 ? 9.924 7.029 -13.146 1.00 72.75 88 ARG A N 1
ATOM 670 C CA . ARG A 1 88 ? 9.374 7.906 -12.105 1.00 72.75 88 ARG A CA 1
ATOM 671 C C . ARG A 1 88 ? 8.219 7.207 -11.417 1.00 72.75 88 ARG A C 1
ATOM 673 O O . ARG A 1 88 ? 7.539 6.400 -12.037 1.00 72.75 88 ARG A O 1
ATOM 680 N N . SER A 1 89 ? 7.899 7.582 -10.186 1.00 72.25 89 SER A N 1
ATOM 681 C CA . SER A 1 89 ? 6.723 7.044 -9.498 1.00 72.25 89 SER A CA 1
ATOM 682 C C . SER A 1 89 ? 5.755 8.143 -9.037 1.00 72.25 89 SER A C 1
ATOM 684 O O . SER A 1 89 ? 6.091 9.329 -8.908 1.00 72.25 89 SER A O 1
ATOM 686 N N . VAL A 1 90 ? 4.497 7.750 -8.832 1.00 76.19 90 VAL A N 1
ATOM 687 C CA . VAL A 1 90 ? 3.453 8.560 -8.200 1.00 76.19 90 VAL A CA 1
ATOM 688 C C . VAL A 1 90 ? 2.868 7.791 -7.043 1.00 76.19 90 VAL A C 1
ATOM 690 O O . VAL A 1 90 ? 2.476 6.632 -7.173 1.00 76.19 90 VAL A O 1
ATOM 693 N N . CYS A 1 91 ? 2.736 8.496 -5.933 1.00 69.00 91 CYS A N 1
ATOM 694 C CA . CYS A 1 91 ? 2.098 7.998 -4.735 1.00 69.00 91 CYS A CA 1
ATOM 695 C C . CYS A 1 91 ? 0.803 8.778 -4.549 1.00 69.00 91 CYS A C 1
ATOM 697 O O . CYS A 1 91 ? 0.813 10.007 -4.476 1.00 69.00 91 CYS A O 1
ATOM 699 N N . SER A 1 92 ? -0.321 8.073 -4.516 1.00 71.56 92 SER A N 1
ATOM 700 C CA . SER A 1 92 ? -1.638 8.673 -4.333 1.00 71.56 92 SER A CA 1
ATOM 701 C C . SER A 1 92 ? -2.274 8.102 -3.080 1.00 71.56 92 SER A C 1
ATOM 703 O O . SER A 1 92 ? -2.376 6.886 -2.930 1.00 71.56 92 SER A O 1
ATOM 705 N N . ARG A 1 93 ? -2.722 8.967 -2.171 1.00 65.25 93 ARG A N 1
ATOM 706 C CA . ARG A 1 93 ? -3.540 8.527 -1.035 1.00 65.25 93 ARG A CA 1
ATOM 707 C C . ARG A 1 93 ? -5.010 8.601 -1.407 1.00 65.25 93 ARG A C 1
ATOM 709 O O . ARG A 1 93 ? -5.462 9.620 -1.934 1.00 65.25 93 ARG A O 1
ATOM 716 N N . SER A 1 94 ? -5.753 7.544 -1.091 1.00 50.84 94 SER A N 1
ATOM 717 C CA . SER A 1 94 ? -7.205 7.644 -1.020 1.00 50.84 94 SER A CA 1
ATOM 718 C C . SER A 1 94 ? -7.537 8.581 0.137 1.00 50.84 94 SER A C 1
ATOM 720 O O . SER A 1 94 ? -7.187 8.294 1.281 1.00 50.84 94 SER A O 1
ATOM 722 N N . VAL A 1 95 ? -8.191 9.705 -0.144 1.00 47.06 95 VAL A N 1
ATOM 723 C CA . VAL A 1 95 ? -8.860 10.471 0.911 1.00 47.06 95 VAL A CA 1
ATOM 724 C C . VAL A 1 95 ? -10.050 9.614 1.333 1.00 47.06 95 VAL A C 1
ATOM 726 O O . VAL A 1 95 ? -10.962 9.411 0.536 1.00 47.06 95 VAL A O 1
ATOM 729 N N . GLN A 1 96 ? -9.993 9.011 2.519 1.00 43.28 96 GLN A N 1
ATOM 730 C CA . GLN A 1 96 ? -11.172 8.371 3.093 1.00 43.28 96 GLN A CA 1
ATOM 731 C C . GLN A 1 96 ? -12.138 9.463 3.536 1.00 43.28 96 GLN A C 1
ATOM 733 O O . GLN A 1 96 ? -11.736 10.426 4.189 1.00 43.28 96 GLN A O 1
ATOM 738 N N . GLU A 1 97 ? -13.400 9.327 3.146 1.00 38.28 97 GLU A N 1
ATOM 739 C CA . GLU A 1 97 ? -14.475 10.141 3.690 1.00 38.28 97 GLU A CA 1
ATOM 740 C C . GLU A 1 97 ? -14.603 9.824 5.182 1.00 38.28 97 GLU A C 1
ATOM 742 O O . GLU A 1 97 ? -14.997 8.722 5.560 1.00 38.28 97 GLU A O 1
ATOM 747 N N . THR A 1 98 ? -14.308 10.792 6.048 1.00 33.34 98 THR A N 1
ATOM 748 C CA . THR A 1 98 ? -14.927 10.817 7.372 1.00 33.34 98 THR A CA 1
ATOM 749 C C . THR A 1 98 ? -16.418 11.015 7.106 1.00 33.34 98 THR A C 1
ATOM 751 O O . THR A 1 98 ? -16.828 12.121 6.757 1.00 33.34 98 THR A O 1
ATOM 754 N N . LYS A 1 99 ? -17.221 9.944 7.144 1.00 34.41 99 LYS A N 1
ATOM 755 C CA . LYS A 1 99 ? -18.676 10.010 6.936 1.00 34.41 99 LYS A CA 1
ATOM 756 C C . LYS A 1 99 ? -19.357 10.742 8.097 1.00 34.41 99 LYS A C 1
ATOM 758 O O . LYS A 1 99 ? -20.062 10.153 8.904 1.00 34.41 99 LYS A O 1
ATOM 763 N N . GLU A 1 100 ? -19.195 12.056 8.145 1.00 31.28 100 GLU A N 1
ATOM 764 C CA . GLU A 1 100 ? -20.200 12.961 8.682 1.00 31.28 100 GLU A CA 1
ATOM 765 C C . GLU A 1 100 ? -21.215 13.189 7.550 1.00 31.28 100 GLU A C 1
ATOM 767 O O . GLU A 1 100 ? -20.870 13.768 6.522 1.00 31.28 100 GLU A O 1
ATOM 772 N N . LYS A 1 101 ? -22.457 12.719 7.737 1.00 33.34 101 LYS A N 1
ATOM 773 C CA . LYS A 1 101 ? -23.605 12.719 6.794 1.00 33.34 101 LYS A CA 1
ATOM 774 C C . LYS A 1 101 ? -23.778 11.487 5.897 1.00 33.34 101 LYS A C 1
ATOM 776 O O . LYS A 1 101 ? -23.738 11.615 4.683 1.00 33.34 101 LYS A O 1
ATOM 781 N N . VAL A 1 102 ? -24.185 10.356 6.474 1.00 32.19 102 VAL A N 1
ATOM 782 C CA . VAL A 1 102 ? -25.328 9.585 5.934 1.00 32.19 102 VAL A CA 1
ATOM 783 C C . VAL A 1 102 ? -26.082 8.946 7.111 1.00 32.19 102 VAL A C 1
ATOM 785 O O . VAL A 1 102 ? -26.039 7.745 7.333 1.00 32.19 102 VAL A O 1
ATOM 788 N N . CYS A 1 103 ? -26.758 9.776 7.905 1.00 28.73 103 CYS A N 1
ATOM 789 C CA . CYS A 1 103 ? -27.913 9.358 8.699 1.00 28.73 103 CYS A CA 1
ATOM 790 C C . CYS A 1 103 ? -29.065 10.265 8.268 1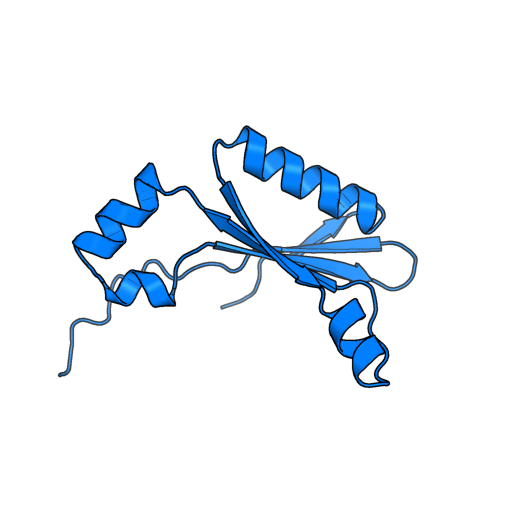.00 28.73 103 CYS A C 1
ATOM 792 O O . CYS A 1 103 ? -29.274 11.348 8.806 1.00 28.73 103 CYS A O 1
ATOM 794 N N . SER A 1 104 ? -29.689 9.894 7.155 1.00 27.55 104 SER A N 1
ATOM 795 C CA . SER A 1 104 ? -30.923 10.488 6.654 1.00 27.55 104 SER A CA 1
ATOM 796 C C . SER A 1 104 ? -31.411 9.592 5.524 1.00 27.55 104 SER A C 1
ATOM 798 O O . SER A 1 104 ? -30.947 9.726 4.390 1.00 27.55 104 SER A O 1
ATOM 800 N N . THR A 1 105 ? -32.379 8.735 5.847 1.00 28.44 105 THR A N 1
ATOM 801 C CA . THR A 1 105 ? -33.124 7.819 4.961 1.00 28.44 105 THR A CA 1
ATOM 802 C C . THR A 1 105 ? -32.587 6.390 4.912 1.00 28.44 105 THR A C 1
ATOM 804 O O . THR A 1 105 ? -31.990 5.981 3.921 1.00 28.44 105 THR A O 1
ATOM 807 N N . VAL A 1 106 ? -32.867 5.626 5.971 1.00 34.66 106 VAL A N 1
ATOM 808 C CA . VAL A 1 106 ? -33.775 4.466 5.883 1.00 34.66 106 VAL A CA 1
ATOM 809 C C . VAL A 1 106 ? -34.565 4.358 7.181 1.00 34.66 106 VAL A C 1
ATOM 811 O O . VAL A 1 106 ? -33.951 4.621 8.238 1.00 34.66 106 VAL A O 1
#